Protein AF-A0A372R679-F1 (afdb_monomer)

Secondary structure (DSSP, 8-state):
------HHHHHHHHHHTTGGG-SEEEETT-TT--HHHHHHHHHHHTTT--EEEES-GGGS-HHHHHHHHHHSTT-EEE-GGGGS--

Sequence (86 aa):
MDWFYKSSSLDIFFKQCNAKRLQRLEFSNCSFFSNKHLEVVVRHCGGTLKHLYFNSYHRMCRDDVKKVREIIPNLVIGNNEFNRAC

Nearest PDB structures (foldseek):
  6o60-assembly1_C  TM=5.967E-01  e=7.806E-03  Homo sapiens
  6efn-assembly1_A-2  TM=5.929E-01  e=3.665E-01  Bacillus subtilis subsp. subtilis str. 168
  4mo5-assembly2_C  TM=5.855E-01  e=9.136E-01  Pseudomonas aeruginosa
  4mo4-assembly2_C  TM=5.862E-01  e=1.351E+00  Pseudomonas aeruginosa
  2qpo-assembly1_D  TM=4.341E-01  e=1.754E+00  Thermotoga maritima

pLDDT: mean 82.16, std 16.17, range [29.02, 95.31]

Radius of gyration: 12.72 Å; Cα contacts (8 Å, |Δi|>4): 108; chains: 1; bounding box: 23×32×29 Å

Mean predicted aligned error: 6.16 Å

Structure (mmCIF, N/CA/C/O backbone):
data_AF-A0A372R679-F1
#
_entry.id   AF-A0A372R679-F1
#
loop_
_atom_site.group_PDB
_atom_site.id
_atom_site.type_symbol
_atom_site.label_atom_id
_atom_site.label_alt_id
_atom_site.label_comp_id
_atom_site.label_asym_id
_atom_site.label_entity_id
_atom_site.label_seq_id
_atom_site.pdbx_PDB_ins_code
_atom_site.Cartn_x
_atom_site.Cartn_y
_atom_site.Cartn_z
_atom_site.occupancy
_atom_site.B_iso_or_equiv
_atom_site.auth_seq_id
_atom_site.auth_comp_id
_atom_site.auth_asym_id
_atom_site.auth_atom_id
_atom_site.pdbx_PDB_model_num
ATOM 1 N N . MET A 1 1 ? 10.751 13.006 -21.493 1.00 47.22 1 MET A N 1
ATOM 2 C CA . MET A 1 1 ? 10.699 12.893 -20.021 1.00 47.22 1 MET A CA 1
ATOM 3 C C . MET A 1 1 ? 10.019 11.582 -19.704 1.00 47.22 1 MET A C 1
ATOM 5 O O . MET A 1 1 ? 8.841 11.450 -20.013 1.00 47.22 1 MET A O 1
ATOM 9 N N . ASP A 1 2 ? 10.740 10.634 -19.118 1.00 59.66 2 ASP A N 1
ATOM 10 C CA . ASP A 1 2 ? 10.130 9.393 -18.649 1.00 59.66 2 ASP A CA 1
ATOM 11 C C . ASP A 1 2 ? 9.424 9.678 -17.324 1.00 59.66 2 ASP A C 1
ATOM 13 O O . ASP A 1 2 ? 10.054 9.918 -16.288 1.00 59.66 2 ASP A O 1
ATOM 17 N N . TRP A 1 3 ? 8.095 9.752 -17.364 1.00 63.75 3 TRP A N 1
ATOM 18 C CA . TRP A 1 3 ? 7.304 9.926 -16.156 1.00 63.75 3 TRP A CA 1
ATOM 19 C C . TRP A 1 3 ? 7.198 8.582 -15.436 1.00 63.75 3 TRP A C 1
ATOM 21 O O . TRP A 1 3 ? 6.524 7.661 -15.892 1.00 63.75 3 TRP A O 1
ATOM 31 N N . PHE A 1 4 ? 7.894 8.462 -14.307 1.00 72.88 4 PHE A N 1
ATOM 32 C CA . PHE A 1 4 ? 7.831 7.277 -13.458 1.00 72.88 4 PHE A CA 1
ATOM 33 C C . PHE A 1 4 ? 6.803 7.467 -12.350 1.00 72.88 4 PHE A C 1
ATOM 35 O O . PHE A 1 4 ? 6.873 8.433 -11.585 1.00 72.88 4 PHE A O 1
ATOM 42 N N . TYR A 1 5 ? 5.905 6.496 -12.204 1.00 82.38 5 TYR A N 1
ATOM 43 C CA . TYR A 1 5 ? 5.036 6.411 -11.040 1.00 82.38 5 TYR A CA 1
ATOM 44 C C . TYR A 1 5 ? 5.867 6.005 -9.813 1.00 82.38 5 TYR A C 1
ATOM 46 O O . TYR A 1 5 ? 6.306 4.861 -9.694 1.00 82.38 5 TYR A O 1
ATOM 54 N N . LYS A 1 6 ? 6.168 6.984 -8.951 1.00 90.31 6 LYS A N 1
ATOM 55 C CA . LYS A 1 6 ? 6.966 6.811 -7.729 1.00 90.31 6 LYS A CA 1
ATOM 56 C C . LYS A 1 6 ? 6.053 6.696 -6.510 1.00 90.31 6 LYS A C 1
ATOM 58 O O . LYS A 1 6 ? 5.039 7.386 -6.415 1.00 90.31 6 LYS A O 1
ATOM 63 N N . SER A 1 7 ? 6.489 5.938 -5.504 1.00 92.31 7 SER A N 1
ATOM 64 C CA . SER A 1 7 ? 5.747 5.790 -4.245 1.00 92.31 7 SER A CA 1
ATOM 65 C C . SER A 1 7 ? 5.590 7.112 -3.486 1.00 92.31 7 SER A C 1
ATOM 67 O O . SER A 1 7 ? 4.577 7.318 -2.825 1.00 92.31 7 SER A O 1
ATOM 69 N N . SER A 1 8 ? 6.538 8.044 -3.624 1.00 94.00 8 SER A N 1
ATOM 70 C CA . SER A 1 8 ? 6.427 9.394 -3.059 1.00 94.00 8 SER A CA 1
ATOM 71 C C . SER A 1 8 ? 5.290 10.205 -3.685 1.00 94.00 8 SER A C 1
ATOM 73 O O . SER A 1 8 ? 4.599 10.933 -2.978 1.00 94.00 8 SER A O 1
ATOM 75 N N . SER A 1 9 ? 5.052 10.055 -4.990 1.00 92.38 9 SER A N 1
ATOM 76 C CA . SER A 1 9 ? 3.929 10.705 -5.669 1.00 92.38 9 SER A CA 1
ATOM 77 C C . SER A 1 9 ? 2.590 10.162 -5.164 1.00 92.38 9 SER A C 1
ATOM 79 O O . SER A 1 9 ? 1.666 10.938 -4.934 1.00 92.38 9 SER A O 1
ATOM 81 N N . LEU A 1 10 ? 2.502 8.850 -4.913 1.00 93.12 10 LEU A N 1
ATOM 82 C CA . LEU A 1 10 ? 1.328 8.232 -4.290 1.00 93.12 10 LEU A CA 1
ATOM 83 C C . LEU A 1 10 ? 1.104 8.721 -2.850 1.00 93.12 10 LEU A C 1
ATOM 85 O O . LEU A 1 10 ? -0.028 9.009 -2.469 1.00 93.12 10 LEU A O 1
ATOM 89 N N . ASP A 1 11 ? 2.172 8.859 -2.061 1.00 95.31 11 ASP A N 1
ATOM 90 C CA . ASP A 1 11 ? 2.098 9.368 -0.684 1.00 95.31 11 ASP A CA 1
ATOM 91 C C . ASP A 1 11 ? 1.552 10.804 -0.641 1.00 95.31 11 ASP A C 1
ATOM 93 O O . ASP A 1 11 ? 0.676 11.109 0.169 1.00 95.31 11 AS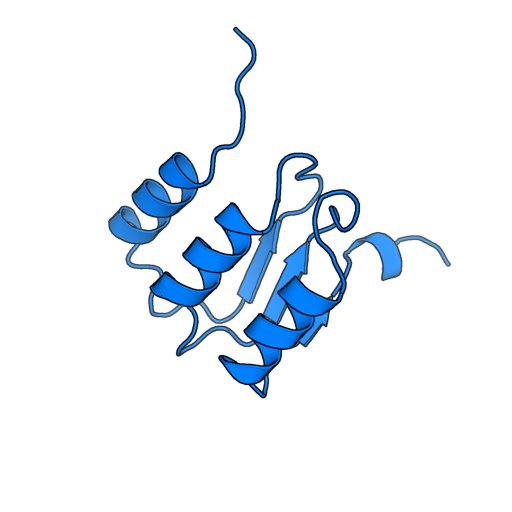P A O 1
ATOM 97 N N . ILE A 1 12 ? 2.015 11.674 -1.548 1.00 94.69 12 ILE A N 1
ATOM 98 C CA . ILE A 1 12 ? 1.500 13.045 -1.693 1.00 94.69 12 ILE A CA 1
ATOM 99 C C . ILE A 1 12 ? 0.013 13.023 -2.058 1.00 94.69 12 ILE A C 1
ATOM 101 O O . ILE A 1 12 ? -0.786 13.701 -1.410 1.00 94.69 12 ILE A O 1
ATOM 105 N N . PHE A 1 13 ? -0.367 12.212 -3.047 1.00 93.19 13 PHE A N 1
ATOM 106 C CA . PHE A 1 13 ? -1.754 12.091 -3.489 1.00 93.19 13 PHE A CA 1
ATOM 107 C C . PHE A 1 13 ? -2.689 11.635 -2.354 1.00 93.19 13 PHE A C 1
ATOM 109 O O . PHE A 1 13 ? -3.711 12.269 -2.094 1.00 93.19 13 PHE A O 1
ATOM 116 N N . PHE A 1 14 ? -2.324 10.590 -1.605 1.00 94.94 14 PHE A N 1
ATOM 117 C CA . PHE A 1 14 ? -3.144 10.100 -0.490 1.00 94.94 14 PHE A CA 1
ATOM 118 C C . PHE A 1 14 ? -3.281 11.095 0.662 1.00 94.94 14 PHE A C 1
ATOM 120 O O . PHE A 1 14 ? -4.352 11.158 1.275 1.00 94.94 14 PHE A O 1
ATOM 127 N N . LYS A 1 15 ? -2.247 11.904 0.925 1.00 92.88 15 LYS A N 1
ATOM 128 C CA . LYS A 1 15 ? -2.332 13.013 1.886 1.00 92.88 15 LYS A CA 1
ATOM 129 C C . LYS A 1 15 ? -3.338 14.067 1.430 1.00 92.88 15 LYS A C 1
ATOM 131 O O . LYS A 1 15 ? -4.173 14.480 2.229 1.00 92.88 15 LYS A O 1
ATOM 136 N N . GLN A 1 16 ? -3.287 14.465 0.159 1.00 93.69 16 GLN A N 1
ATOM 137 C CA . GLN A 1 16 ? -4.178 15.487 -0.402 1.00 93.69 16 GLN A CA 1
ATOM 138 C C . GLN A 1 16 ? -5.640 15.030 -0.448 1.00 93.69 16 GLN A C 1
ATOM 140 O O . GLN A 1 16 ? -6.537 15.807 -0.136 1.00 93.69 16 GLN A O 1
ATOM 145 N N . CYS A 1 17 ? -5.888 13.763 -0.779 1.00 89.06 17 CYS A N 1
ATOM 146 C CA . CYS A 1 17 ? -7.244 13.223 -0.891 1.00 89.06 17 CYS A CA 1
ATOM 147 C C . CYS A 1 17 ? -7.815 12.670 0.427 1.00 89.06 17 CYS A C 1
ATOM 149 O O . CYS A 1 17 ? -8.917 12.126 0.419 1.00 89.06 17 CYS A O 1
ATOM 151 N N . ASN A 1 18 ? -7.084 12.768 1.547 1.00 86.06 18 ASN A N 1
ATOM 152 C CA . ASN A 1 18 ? -7.451 12.170 2.837 1.00 86.06 18 ASN A CA 1
ATOM 153 C C . ASN A 1 18 ? -7.914 10.704 2.696 1.00 86.06 18 ASN A C 1
ATOM 155 O O . ASN A 1 18 ? -9.012 10.321 3.111 1.00 86.06 18 ASN A O 1
ATOM 159 N N . ALA A 1 19 ? -7.055 9.870 2.104 1.00 8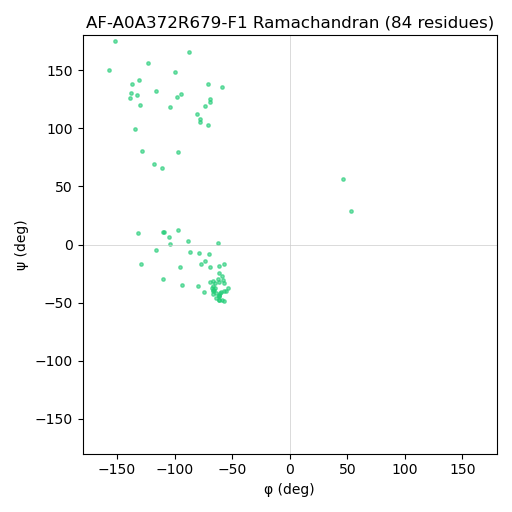8.19 19 ALA A N 1
ATOM 160 C CA . ALA A 1 19 ? -7.355 8.494 1.692 1.00 88.19 19 ALA A CA 1
ATOM 161 C C . ALA A 1 19 ? -7.730 7.516 2.832 1.00 88.19 19 ALA A C 1
ATOM 163 O O . ALA A 1 19 ? -8.040 6.354 2.578 1.00 88.19 19 ALA A O 1
ATOM 164 N N . LYS A 1 20 ? -7.782 7.979 4.087 1.00 87.50 20 LYS A N 1
ATOM 165 C CA . LYS A 1 20 ? -8.067 7.183 5.292 1.00 87.50 20 LYS A CA 1
ATOM 166 C C . LYS A 1 20 ? -9.404 6.439 5.269 1.00 87.50 20 LYS A C 1
ATOM 168 O O . LYS A 1 20 ? -9.605 5.540 6.079 1.00 87.50 20 LYS A O 1
ATOM 173 N N . ARG A 1 21 ? -10.336 6.812 4.385 1.00 90.06 21 ARG A N 1
ATOM 174 C CA . ARG A 1 21 ? -11.668 6.189 4.257 1.00 90.06 21 ARG A CA 1
ATOM 175 C C . ARG A 1 21 ? -11.800 5.249 3.056 1.00 90.06 21 ARG A C 1
ATOM 177 O O . ARG A 1 21 ? -12.890 4.721 2.833 1.00 90.06 21 ARG A O 1
ATOM 184 N N . LEU A 1 22 ? -10.741 5.065 2.266 1.00 91.75 22 LEU A N 1
ATOM 185 C CA . LEU A 1 22 ? -10.805 4.240 1.065 1.00 91.75 22 LEU A CA 1
ATOM 186 C C . LEU A 1 22 ? -10.958 2.764 1.423 1.00 91.75 22 LEU A C 1
ATOM 188 O O . LEU A 1 22 ? -10.113 2.172 2.083 1.00 91.75 22 LEU A O 1
ATOM 192 N N . GLN A 1 23 ? -12.031 2.156 0.921 1.00 94.31 23 GLN A N 1
ATOM 193 C CA . GLN A 1 23 ? -12.292 0.724 1.096 1.00 94.31 23 GLN A CA 1
ATOM 194 C C . GLN A 1 23 ? -11.804 -0.117 -0.087 1.00 94.31 23 GLN A C 1
ATOM 196 O O . GLN A 1 23 ? -11.619 -1.326 0.052 1.00 94.31 23 GLN A O 1
ATOM 201 N N . ARG A 1 24 ? -11.592 0.505 -1.251 1.00 93.44 24 ARG A N 1
ATOM 202 C CA . ARG A 1 24 ? -11.152 -0.153 -2.481 1.00 93.44 24 ARG A CA 1
ATOM 203 C C . ARG A 1 24 ? -10.095 0.698 -3.174 1.00 93.44 24 ARG A C 1
ATOM 205 O O . ARG A 1 24 ? -10.311 1.891 -3.371 1.00 93.44 24 ARG A O 1
ATOM 212 N N . LEU A 1 25 ? -8.986 0.070 -3.548 1.00 92.38 25 LEU A N 1
ATOM 213 C CA . LEU A 1 25 ? -7.925 0.657 -4.361 1.00 92.38 25 LEU A CA 1
ATOM 214 C C . LEU A 1 25 ? -7.564 -0.280 -5.504 1.00 92.38 25 LEU A C 1
ATOM 216 O O . LEU A 1 25 ? -7.504 -1.497 -5.333 1.00 92.38 25 LEU A O 1
ATOM 220 N N . GLU A 1 26 ? -7.302 0.308 -6.662 1.00 90.62 26 GLU A N 1
ATOM 221 C CA . GLU A 1 26 ? -6.995 -0.422 -7.879 1.00 90.62 26 GLU A CA 1
ATOM 222 C C . GLU A 1 26 ? -5.863 0.270 -8.641 1.00 90.62 26 GLU A C 1
ATOM 224 O O . GLU A 1 26 ? -5.940 1.455 -8.958 1.00 90.62 26 GLU A O 1
ATOM 229 N N . PHE A 1 27 ? -4.819 -0.495 -8.942 1.00 87.31 27 PHE A N 1
ATOM 230 C CA . PHE A 1 27 ? -3.654 -0.088 -9.720 1.00 87.31 27 PHE A CA 1
ATOM 231 C C . PHE A 1 27 ? -3.565 -0.949 -10.986 1.00 87.31 27 PHE A C 1
ATOM 233 O O . PHE A 1 27 ? -2.681 -1.798 -11.140 1.00 87.31 27 PHE A O 1
ATOM 240 N N . SER A 1 28 ? -4.517 -0.738 -11.894 1.00 79.88 28 SER A N 1
ATOM 241 C CA . SER A 1 28 ? -4.566 -1.393 -13.205 1.00 79.88 28 SER A CA 1
ATOM 242 C C . SER A 1 28 ? -3.477 -0.866 -14.139 1.00 79.88 28 SER A C 1
ATOM 244 O O . SER A 1 28 ? -3.219 0.335 -14.184 1.00 79.88 28 SER A O 1
ATOM 246 N N . ASN A 1 29 ? -2.828 -1.767 -14.885 1.00 76.44 29 ASN A N 1
ATOM 247 C CA . ASN A 1 29 ? -1.748 -1.452 -15.835 1.00 76.44 29 ASN A CA 1
ATOM 248 C C . ASN A 1 29 ? -0.590 -0.625 -15.239 1.00 76.44 29 ASN A C 1
ATOM 250 O O . ASN A 1 29 ? 0.088 0.125 -15.939 1.00 76.44 29 ASN A O 1
ATOM 254 N N . CYS A 1 30 ? -0.335 -0.772 -13.936 1.00 79.50 30 CYS A N 1
ATOM 255 C CA . CYS A 1 30 ? 0.720 -0.045 -13.240 1.00 79.50 30 CYS A CA 1
ATOM 256 C C . CYS A 1 30 ? 1.992 -0.901 -13.114 1.00 79.50 30 CYS A C 1
ATOM 258 O O . CYS A 1 30 ? 2.276 -1.474 -12.062 1.00 79.50 30 CYS A O 1
ATOM 260 N N . SER A 1 31 ? 2.782 -0.990 -14.188 1.00 78.12 31 SER A N 1
ATOM 261 C CA . SER A 1 31 ? 4.004 -1.820 -14.240 1.00 78.12 31 SER A CA 1
ATOM 262 C C . SER A 1 31 ? 5.075 -1.419 -13.213 1.00 78.12 31 SER A C 1
ATOM 264 O O . SER A 1 31 ? 5.889 -2.245 -12.797 1.00 78.12 31 SER A O 1
ATOM 266 N N . PHE A 1 32 ? 5.059 -0.163 -12.761 1.00 81.88 32 PHE A N 1
ATOM 267 C CA . PHE A 1 32 ? 5.987 0.372 -11.762 1.00 81.88 32 PHE A CA 1
ATOM 268 C C . PHE A 1 32 ? 5.543 0.152 -10.311 1.00 81.88 32 PHE A C 1
ATOM 270 O O . PHE A 1 32 ? 6.333 0.431 -9.404 1.00 81.88 32 PHE A O 1
ATOM 277 N N . PHE A 1 33 ? 4.328 -0.365 -10.081 1.00 85.56 33 PHE A N 1
ATOM 278 C CA . PHE A 1 33 ? 3.859 -0.696 -8.738 1.00 85.56 33 PHE A CA 1
ATOM 279 C C . PHE A 1 33 ? 4.797 -1.724 -8.092 1.00 85.56 33 PHE A C 1
ATOM 281 O O . PHE A 1 33 ? 5.250 -2.669 -8.735 1.00 85.56 33 PHE A O 1
ATOM 288 N N . SER A 1 34 ? 5.144 -1.498 -6.829 1.00 87.38 34 SER A N 1
ATOM 289 C CA . SER A 1 34 ? 6.173 -2.253 -6.109 1.00 87.38 34 SER A CA 1
ATOM 290 C C . SER A 1 34 ? 5.876 -2.279 -4.614 1.00 87.38 34 SER A C 1
ATOM 292 O O . SER A 1 34 ? 4.974 -1.580 -4.145 1.00 87.38 34 SER A O 1
ATOM 294 N N . ASN A 1 35 ? 6.681 -3.010 -3.842 1.00 88.12 35 ASN A N 1
ATOM 295 C CA . ASN A 1 35 ? 6.557 -3.070 -2.385 1.00 88.12 35 ASN A CA 1
ATOM 296 C C . ASN A 1 35 ? 6.557 -1.677 -1.717 1.00 88.12 35 ASN A C 1
ATOM 298 O O . ASN A 1 35 ? 5.755 -1.422 -0.826 1.00 88.12 35 ASN A O 1
ATOM 302 N N . LYS A 1 36 ? 7.349 -0.720 -2.221 1.00 91.31 36 LYS A N 1
ATOM 303 C CA . LYS A 1 36 ? 7.350 0.671 -1.728 1.00 91.31 36 LYS A CA 1
ATOM 304 C C . LYS A 1 36 ? 6.002 1.378 -1.904 1.00 91.31 36 LYS A C 1
ATOM 306 O O . LYS A 1 36 ? 5.663 2.252 -1.115 1.00 91.31 36 LYS A O 1
ATOM 311 N N . HIS A 1 37 ? 5.247 1.052 -2.952 1.00 92.06 37 HIS A N 1
ATOM 312 C CA . HIS A 1 37 ? 3.899 1.595 -3.151 1.00 92.06 37 HIS A CA 1
ATOM 313 C C . HIS A 1 37 ? 2.907 0.934 -2.198 1.00 92.06 37 HIS A C 1
ATOM 315 O O . HIS A 1 37 ? 2.068 1.607 -1.603 1.00 92.06 37 HIS A O 1
ATOM 321 N N . LEU A 1 38 ? 3.049 -0.375 -2.012 1.00 91.00 38 LEU A N 1
ATOM 322 C CA . LEU A 1 38 ? 2.235 -1.144 -1.087 1.00 91.00 38 LEU A CA 1
ATOM 323 C C . LEU A 1 38 ? 2.377 -0.645 0.362 1.00 91.00 38 LEU A C 1
ATOM 325 O O . LEU A 1 38 ? 1.373 -0.469 1.044 1.00 91.00 38 LEU A O 1
ATOM 329 N N . GLU A 1 39 ? 3.592 -0.324 0.810 1.00 93.25 39 GLU A N 1
ATOM 330 C CA . GLU A 1 39 ? 3.831 0.288 2.126 1.00 93.25 39 GLU A CA 1
ATOM 331 C C . GLU A 1 39 ? 3.070 1.610 2.306 1.00 93.25 39 GLU A C 1
ATOM 333 O O . GLU A 1 39 ? 2.508 1.874 3.371 1.00 93.25 39 GLU A O 1
ATOM 338 N N . VAL A 1 40 ? 3.012 2.440 1.260 1.00 95.19 40 VAL A N 1
ATOM 339 C CA . VAL A 1 40 ? 2.245 3.695 1.271 1.00 95.19 40 VAL A CA 1
ATOM 340 C C . VAL A 1 40 ? 0.744 3.408 1.363 1.00 95.19 40 VAL A C 1
ATOM 342 O O . VAL A 1 40 ? 0.051 4.047 2.156 1.00 95.19 40 VAL A O 1
ATOM 345 N N . VAL A 1 41 ? 0.239 2.422 0.616 1.00 93.81 41 VAL A N 1
ATOM 346 C CA . VAL A 1 41 ? -1.165 1.981 0.699 1.00 93.81 41 VAL A CA 1
ATOM 347 C C . VAL A 1 41 ? -1.521 1.547 2.118 1.00 93.81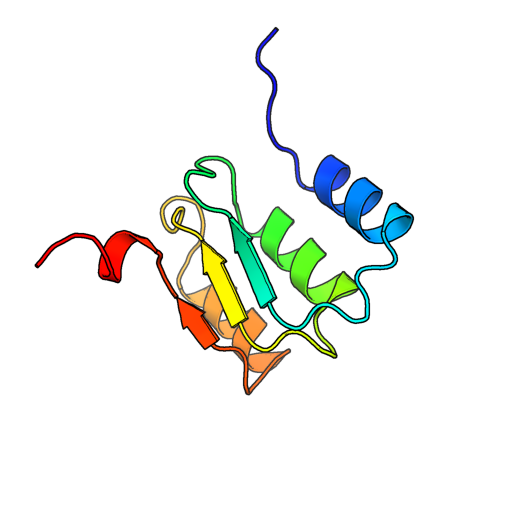 41 VAL A C 1
ATOM 349 O O . VAL A 1 41 ? -2.510 2.029 2.668 1.00 93.81 41 VAL A O 1
ATOM 352 N N . VAL A 1 42 ? -0.699 0.702 2.738 1.00 93.56 42 VAL A N 1
ATOM 353 C CA . VAL A 1 42 ? -0.919 0.234 4.113 1.00 93.56 42 VAL A CA 1
ATOM 354 C C . VAL A 1 42 ? -0.901 1.396 5.103 1.00 93.56 42 VAL A C 1
ATOM 356 O O . VAL A 1 42 ? -1.795 1.499 5.939 1.00 93.56 42 VAL A O 1
ATOM 359 N N . ARG A 1 43 ? 0.061 2.318 4.979 1.00 94.81 43 ARG A N 1
ATOM 360 C CA . ARG A 1 43 ? 0.187 3.478 5.874 1.00 94.81 43 ARG A CA 1
ATOM 361 C C . ARG A 1 43 ? -1.051 4.375 5.868 1.00 94.81 43 ARG A C 1
ATOM 363 O O . ARG A 1 43 ? -1.440 4.876 6.918 1.00 94.81 43 ARG A O 1
ATOM 370 N N . HIS A 1 44 ? -1.641 4.613 4.697 1.00 94.94 44 HIS A N 1
ATOM 371 C CA . HIS A 1 44 ? -2.750 5.566 4.557 1.00 94.94 44 HIS A CA 1
ATOM 372 C C . HIS A 1 44 ? -4.126 4.926 4.653 1.00 94.94 44 HIS A C 1
ATOM 374 O O . HIS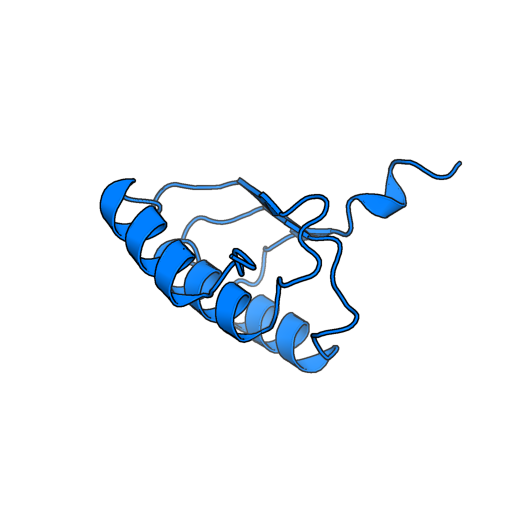 A 1 44 ? -5.048 5.551 5.172 1.00 94.94 44 HIS A O 1
ATOM 380 N N . CYS A 1 45 ? -4.270 3.701 4.154 1.00 93.00 45 CYS A N 1
ATOM 381 C CA . CYS A 1 45 ? -5.567 3.051 3.989 1.00 93.00 45 CYS A CA 1
ATOM 382 C C . CYS A 1 45 ? -5.711 1.791 4.853 1.00 93.00 45 CYS A C 1
ATOM 384 O O . CYS A 1 45 ? -6.789 1.210 4.883 1.00 93.00 45 CYS A O 1
ATOM 386 N N . GLY A 1 46 ? -4.672 1.350 5.570 1.00 91.06 46 GLY A N 1
ATOM 387 C CA . GLY A 1 46 ? -4.655 0.023 6.192 1.00 91.06 46 GLY A CA 1
ATOM 388 C C . GLY A 1 46 ? -5.775 -0.255 7.195 1.00 91.06 46 GLY A C 1
ATOM 389 O O . GLY A 1 46 ? -6.207 -1.393 7.320 1.00 91.06 46 GLY A O 1
ATOM 390 N N . GLY A 1 47 ? -6.311 0.778 7.850 1.00 91.25 47 GLY A N 1
ATOM 391 C CA . GLY A 1 47 ? -7.438 0.625 8.775 1.00 91.25 47 GLY A CA 1
ATOM 392 C C . GLY A 1 47 ? -8.809 0.449 8.110 1.00 91.25 47 GLY A C 1
ATOM 393 O O . GLY A 1 47 ? -9.754 0.039 8.778 1.00 91.25 47 GLY A O 1
ATOM 394 N N . THR A 1 48 ? -8.959 0.781 6.824 1.00 92.88 48 THR A N 1
ATOM 395 C CA . THR A 1 48 ? -10.268 0.808 6.138 1.00 92.88 48 THR A CA 1
ATOM 396 C C . THR A 1 48 ? -10.298 0.047 4.820 1.00 92.8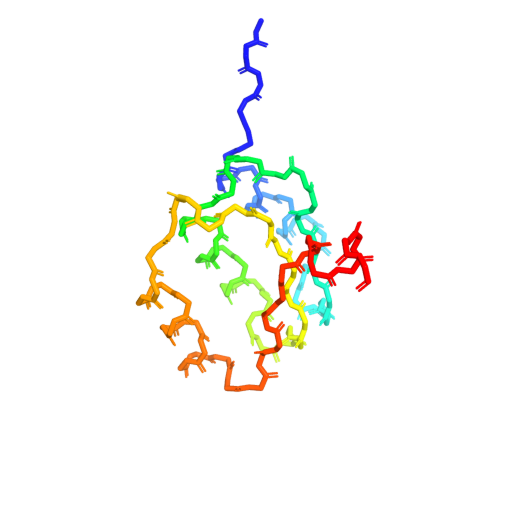8 48 THR A C 1
ATOM 398 O O . THR A 1 48 ? -11.384 -0.287 4.334 1.00 92.88 48 THR A O 1
ATOM 401 N N . LEU A 1 49 ? -9.132 -0.255 4.253 1.00 94.50 49 LEU A N 1
ATOM 402 C CA . LEU A 1 49 ? -9.000 -0.923 2.973 1.00 94.50 49 LEU A CA 1
ATOM 403 C C . LEU A 1 49 ? -9.455 -2.380 3.067 1.00 94.50 49 LEU A C 1
ATOM 405 O O . LEU A 1 49 ? -8.950 -3.158 3.870 1.00 94.50 49 LEU A O 1
ATOM 409 N N . LYS A 1 50 ? -10.397 -2.751 2.200 1.00 94.56 50 LYS A N 1
ATOM 410 C CA . LYS A 1 50 ? -10.953 -4.108 2.094 1.00 94.56 50 LYS A CA 1
ATOM 411 C C . LYS A 1 50 ? -10.530 -4.804 0.810 1.00 94.56 50 LYS A C 1
ATOM 413 O O . LYS A 1 50 ? -10.400 -6.022 0.788 1.00 94.56 50 LYS A O 1
ATOM 418 N N . HIS A 1 51 ? -10.304 -4.033 -0.251 1.00 94.06 51 HIS A N 1
ATOM 419 C CA . HIS A 1 51 ? -9.933 -4.559 -1.557 1.00 94.06 51 HIS A CA 1
ATOM 420 C C . HIS A 1 51 ? -8.753 -3.792 -2.139 1.00 94.06 51 HIS A C 1
ATOM 422 O O . HIS A 1 51 ? -8.800 -2.564 -2.248 1.00 94.06 51 HIS A O 1
ATOM 428 N N . LEU A 1 52 ? -7.731 -4.527 -2.556 1.00 91.56 52 LEU A N 1
ATOM 429 C CA . LEU A 1 52 ? -6.575 -3.996 -3.254 1.00 91.56 52 LEU A CA 1
ATOM 430 C C . LEU A 1 52 ? -6.321 -4.820 -4.516 1.00 91.56 52 LEU A C 1
ATOM 432 O O . LEU A 1 52 ? -6.056 -6.017 -4.438 1.00 91.56 52 LEU A O 1
ATOM 436 N N . TYR A 1 53 ? -6.366 -4.166 -5.670 1.00 89.25 53 TYR A N 1
ATOM 437 C CA . TYR A 1 53 ? -6.100 -4.798 -6.958 1.00 89.25 53 TYR A CA 1
ATOM 438 C C . TYR A 1 53 ? -4.859 -4.190 -7.604 1.00 89.25 53 TYR A C 1
ATOM 440 O O . TYR A 1 53 ? -4.724 -2.967 -7.646 1.00 89.25 53 TYR A O 1
ATOM 448 N N . PHE A 1 54 ? -3.945 -5.023 -8.097 1.00 84.56 54 PHE A N 1
ATOM 449 C CA . PHE A 1 54 ? -2.784 -4.582 -8.875 1.00 84.56 54 PHE A CA 1
ATOM 450 C C . PHE A 1 54 ? -2.249 -5.720 -9.750 1.00 84.56 54 PHE A C 1
ATOM 452 O O . PHE A 1 54 ? -2.320 -6.887 -9.373 1.00 84.56 54 PHE A O 1
ATOM 459 N N . ASN A 1 55 ? -1.659 -5.370 -10.898 1.00 74.00 55 ASN A N 1
ATOM 460 C CA . ASN A 1 55 ? -1.224 -6.357 -11.903 1.00 74.00 55 ASN A CA 1
ATOM 461 C C . ASN A 1 55 ? 0.299 -6.578 -11.940 1.00 74.00 55 ASN A C 1
ATOM 463 O O . ASN A 1 55 ? 0.799 -7.288 -1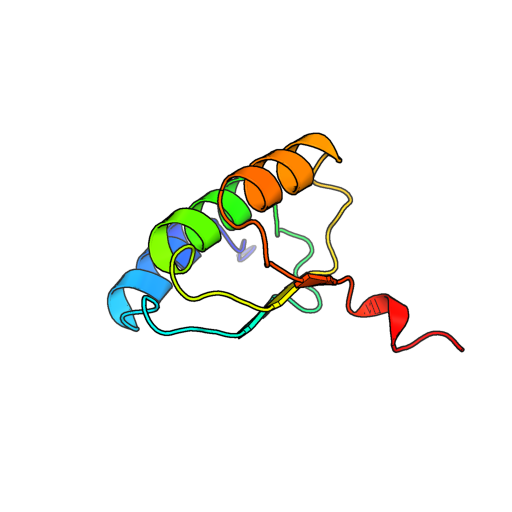2.802 1.00 74.00 55 ASN A O 1
ATOM 467 N N . SER A 1 56 ? 1.069 -5.986 -11.018 1.00 65.19 56 SER A N 1
ATOM 468 C CA . SER A 1 56 ? 2.541 -6.003 -11.082 1.00 65.19 56 SER A CA 1
ATOM 469 C C . SER A 1 56 ? 3.187 -6.845 -9.978 1.00 65.19 56 SER A C 1
ATOM 471 O O . SER A 1 56 ? 3.905 -6.340 -9.115 1.00 65.19 56 SER A O 1
ATOM 473 N N . TYR A 1 57 ? 2.959 -8.162 -10.009 1.00 64.94 57 TYR A N 1
ATOM 474 C CA . TYR A 1 57 ? 3.646 -9.094 -9.101 1.00 64.94 57 TYR A CA 1
ATOM 475 C C . TYR A 1 57 ? 5.139 -9.245 -9.417 1.00 64.94 57 TYR A C 1
ATOM 477 O O . TYR A 1 57 ? 5.905 -9.630 -8.545 1.00 64.94 57 TYR A O 1
ATOM 485 N N . HIS A 1 58 ? 5.596 -8.897 -10.624 1.00 64.69 58 HIS A N 1
ATOM 486 C CA . HIS A 1 58 ? 7.006 -9.055 -11.009 1.00 64.69 58 HIS A CA 1
ATOM 487 C C . HIS A 1 58 ? 7.986 -8.237 -10.152 1.00 64.69 58 HIS A C 1
ATOM 489 O O . HIS A 1 58 ? 9.178 -8.527 -10.140 1.00 64.69 58 HIS A O 1
ATOM 495 N N . ARG A 1 59 ? 7.500 -7.211 -9.440 1.00 67.38 59 ARG A N 1
ATOM 496 C CA . ARG A 1 59 ? 8.312 -6.332 -8.582 1.00 67.38 59 ARG A CA 1
ATOM 497 C C . ARG A 1 59 ? 8.068 -6.539 -7.086 1.00 67.38 59 ARG A C 1
ATOM 499 O O . ARG A 1 59 ? 8.502 -5.711 -6.286 1.00 67.38 59 ARG A O 1
ATOM 506 N N . MET A 1 60 ? 7.350 -7.597 -6.715 1.00 74.38 60 MET A N 1
ATOM 507 C CA . MET A 1 60 ? 7.007 -7.923 -5.332 1.00 74.38 60 MET A CA 1
ATOM 508 C C . MET A 1 60 ? 7.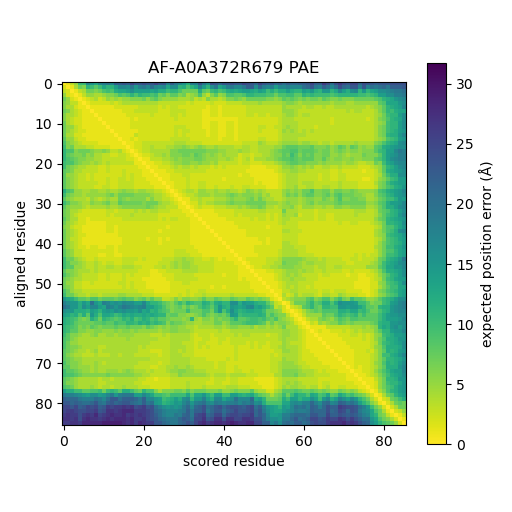178 -9.417 -5.085 1.00 74.38 60 MET A C 1
ATOM 510 O O . MET A 1 60 ? 6.778 -10.239 -5.907 1.00 74.38 60 MET A O 1
ATOM 514 N N . CYS A 1 61 ? 7.736 -9.792 -3.938 1.00 71.44 61 CYS A N 1
ATOM 515 C CA . CYS A 1 61 ? 7.772 -11.200 -3.556 1.00 71.44 61 CYS A CA 1
ATOM 516 C C . CYS A 1 61 ? 6.492 -11.591 -2.800 1.00 71.44 61 CYS A C 1
ATOM 518 O O . CYS A 1 61 ? 5.720 -10.747 -2.334 1.00 71.44 61 CYS A O 1
ATOM 520 N N . ARG A 1 62 ? 6.252 -12.901 -2.657 1.00 77.12 62 ARG A N 1
ATOM 521 C CA . ARG A 1 62 ? 5.104 -13.413 -1.885 1.00 77.12 62 ARG A CA 1
ATOM 522 C C . ARG A 1 62 ? 5.123 -12.930 -0.430 1.00 77.12 62 ARG A C 1
ATOM 524 O O . ARG A 1 62 ? 4.054 -12.722 0.143 1.00 77.12 62 ARG A O 1
ATOM 531 N N . ASP A 1 63 ? 6.306 -12.702 0.138 1.00 85.25 63 ASP A N 1
ATOM 532 C CA . ASP A 1 63 ? 6.450 -12.236 1.519 1.00 85.25 63 ASP A CA 1
ATOM 533 C C . ASP A 1 63 ? 5.966 -10.796 1.709 1.00 85.25 63 ASP A C 1
ATOM 535 O O . ASP A 1 63 ? 5.402 -10.486 2.756 1.00 85.25 63 ASP A O 1
ATOM 539 N N . ASP A 1 64 ? 6.103 -9.927 0.702 1.00 84.50 64 ASP A N 1
ATOM 540 C CA . ASP A 1 64 ? 5.570 -8.559 0.765 1.00 84.50 64 ASP A CA 1
ATOM 541 C C . ASP A 1 64 ? 4.043 -8.582 0.919 1.00 84.50 64 ASP A C 1
ATOM 543 O O . ASP A 1 64 ? 3.472 -7.895 1.764 1.00 84.50 64 ASP A O 1
ATOM 547 N N . VAL A 1 65 ? 3.374 -9.438 0.142 1.00 83.31 65 VAL A N 1
ATOM 548 C CA . VAL A 1 65 ? 1.917 -9.629 0.203 1.00 83.31 65 VAL A CA 1
ATOM 549 C C . VAL A 1 65 ? 1.503 -10.253 1.536 1.00 83.31 65 VAL A C 1
ATOM 551 O O . VAL A 1 65 ? 0.493 -9.852 2.117 1.00 83.31 65 VAL A O 1
ATOM 554 N N . LYS A 1 66 ? 2.285 -11.214 2.041 1.00 86.81 66 LYS A N 1
ATOM 555 C CA . LYS A 1 66 ? 2.035 -11.857 3.334 1.00 86.81 66 LYS A CA 1
ATOM 556 C C . LYS A 1 66 ? 2.088 -10.847 4.483 1.00 86.81 66 LYS A C 1
ATOM 558 O O . LYS A 1 66 ? 1.132 -10.782 5.249 1.00 86.81 66 LYS A O 1
ATOM 563 N N . LYS A 1 67 ? 3.123 -10.002 4.537 1.00 89.31 67 LYS A N 1
ATOM 564 C CA . LYS A 1 67 ? 3.249 -8.926 5.540 1.00 89.31 67 LYS A CA 1
ATOM 565 C C . LYS A 1 67 ? 2.042 -7.994 5.535 1.00 89.31 67 LYS A C 1
ATOM 567 O O . LYS A 1 67 ? 1.549 -7.601 6.584 1.00 89.31 67 LYS A O 1
ATOM 572 N N . VAL A 1 68 ? 1.521 -7.656 4.356 1.00 89.44 68 VAL A N 1
ATOM 573 C CA . VAL A 1 68 ? 0.324 -6.810 4.276 1.00 89.44 68 VAL A CA 1
ATOM 574 C C . VAL A 1 68 ? -0.916 -7.503 4.809 1.00 89.44 68 VAL A C 1
ATOM 576 O O . VAL A 1 68 ? -1.713 -6.854 5.476 1.00 89.44 68 VAL A O 1
ATOM 579 N N . ARG A 1 69 ? -1.075 -8.805 4.568 1.00 89.75 69 ARG A N 1
ATOM 580 C CA . ARG A 1 69 ? -2.176 -9.577 5.160 1.00 89.75 69 ARG A CA 1
ATOM 581 C C . ARG A 1 69 ? -2.044 -9.707 6.676 1.00 89.75 69 ARG A C 1
ATOM 583 O O . ARG A 1 69 ? -3.057 -9.738 7.353 1.00 89.75 69 ARG A O 1
ATOM 590 N N . GLU A 1 70 ? -0.832 -9.735 7.220 1.00 91.31 70 GLU A N 1
ATOM 591 C CA . GLU A 1 70 ? -0.621 -9.698 8.676 1.00 91.31 70 GLU A CA 1
ATOM 592 C C . GLU A 1 70 ? -1.056 -8.350 9.277 1.00 91.31 70 GLU A C 1
ATOM 594 O O . GLU A 1 70 ? -1.624 -8.315 10.366 1.00 91.31 70 GLU A O 1
ATOM 599 N N . ILE A 1 71 ? -0.854 -7.244 8.549 1.00 91.88 71 ILE A N 1
ATOM 600 C CA . ILE A 1 71 ? -1.269 -5.897 8.978 1.00 91.88 71 ILE A CA 1
ATOM 601 C C . ILE A 1 71 ? -2.770 -5.656 8.738 1.00 91.88 71 ILE A C 1
ATOM 603 O O . ILE A 1 71 ? -3.423 -4.975 9.527 1.00 91.88 71 ILE A O 1
ATOM 607 N N . ILE A 1 72 ? -3.322 -6.201 7.651 1.00 92.44 72 ILE A N 1
ATOM 608 C CA . ILE A 1 72 ? -4.716 -6.028 7.225 1.00 92.44 72 ILE A CA 1
ATOM 609 C C . ILE A 1 72 ? -5.329 -7.421 6.972 1.00 92.44 72 ILE A C 1
ATOM 611 O O . ILE A 1 72 ? -5.422 -7.858 5.820 1.00 92.44 72 ILE A O 1
ATOM 615 N N . PRO A 1 73 ? -5.770 -8.134 8.030 1.00 88.31 73 PRO A N 1
ATOM 616 C CA . PRO A 1 73 ? -6.158 -9.551 7.959 1.00 88.31 73 PRO A CA 1
ATOM 617 C C . PRO A 1 73 ? -7.263 -9.871 6.953 1.00 88.31 73 PRO A C 1
ATOM 619 O O . PRO A 1 73 ? -7.255 -10.925 6.325 1.00 88.31 73 PRO A O 1
ATOM 622 N N . ASN A 1 74 ? -8.199 -8.938 6.768 1.00 88.88 74 ASN A N 1
ATOM 623 C CA . ASN A 1 74 ? -9.365 -9.114 5.902 1.00 88.88 74 ASN A CA 1
ATOM 624 C C . ASN A 1 74 ? -9.176 -8.505 4.502 1.00 88.88 74 ASN A C 1
ATOM 626 O O . ASN A 1 74 ? -10.153 -8.335 3.771 1.00 88.88 74 ASN A O 1
ATOM 630 N N . LEU A 1 75 ? -7.947 -8.131 4.128 1.00 91.88 75 LEU A N 1
ATOM 631 C CA . LEU A 1 75 ? -7.682 -7.526 2.828 1.00 91.88 75 LEU A CA 1
ATOM 632 C C . LEU A 1 75 ? -7.764 -8.565 1.708 1.00 91.88 75 LEU A C 1
ATOM 634 O O . LEU A 1 75 ? -6.949 -9.488 1.614 1.00 91.88 75 LEU A O 1
ATOM 638 N N . VAL A 1 76 ? -8.693 -8.345 0.784 1.00 91.00 76 VAL A N 1
ATOM 639 C CA . VAL A 1 76 ? -8.745 -9.073 -0.480 1.00 91.00 76 VAL A CA 1
ATOM 640 C C . VAL A 1 76 ? -7.733 -8.448 -1.435 1.00 91.00 76 VAL A C 1
ATOM 642 O O . VAL A 1 76 ? -7.905 -7.308 -1.868 1.00 91.00 76 VAL A O 1
ATOM 645 N N . ILE A 1 77 ? -6.680 -9.200 -1.762 1.00 87.19 77 ILE A N 1
ATOM 646 C CA . ILE A 1 77 ? -5.694 -8.820 -2.780 1.00 87.19 77 ILE A CA 1
ATOM 647 C C . ILE A 1 77 ? -5.959 -9.640 -4.039 1.00 87.19 77 ILE A C 1
ATOM 649 O O . ILE A 1 77 ? -5.868 -10.868 -3.984 1.00 87.19 77 ILE A O 1
ATOM 653 N N . GLY A 1 78 ? -6.278 -8.967 -5.144 1.00 79.19 78 GLY A N 1
ATOM 654 C CA . GLY A 1 78 ? -6.543 -9.594 -6.439 1.00 79.19 78 GLY A CA 1
ATOM 655 C C . GLY A 1 78 ? -5.631 -9.074 -7.551 1.00 79.19 78 GLY A C 1
ATOM 656 O O . GLY A 1 78 ? -5.137 -7.950 -7.491 1.00 79.19 78 GLY A O 1
ATOM 657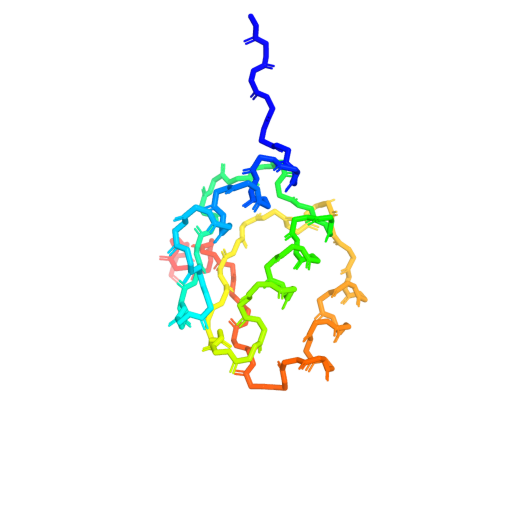 N N . ASN A 1 79 ? -5.446 -9.891 -8.588 1.00 67.56 79 ASN A N 1
ATOM 658 C CA . ASN A 1 79 ? -4.870 -9.469 -9.863 1.00 67.56 79 ASN A CA 1
ATOM 659 C C . ASN A 1 79 ? -6.026 -9.195 -10.839 1.00 67.56 79 ASN A C 1
ATOM 661 O O . ASN A 1 79 ? -6.868 -10.076 -11.028 1.00 67.56 79 ASN A O 1
ATOM 665 N N . ASN A 1 80 ? -6.082 -8.020 -11.472 1.00 52.62 80 ASN A N 1
ATOM 666 C CA . ASN A 1 80 ? -7.128 -7.732 -12.462 1.00 52.62 80 ASN A CA 1
ATOM 667 C C . ASN A 1 80 ? -6.969 -8.540 -13.758 1.00 52.62 80 ASN A C 1
ATOM 669 O O . ASN A 1 80 ? -7.883 -8.5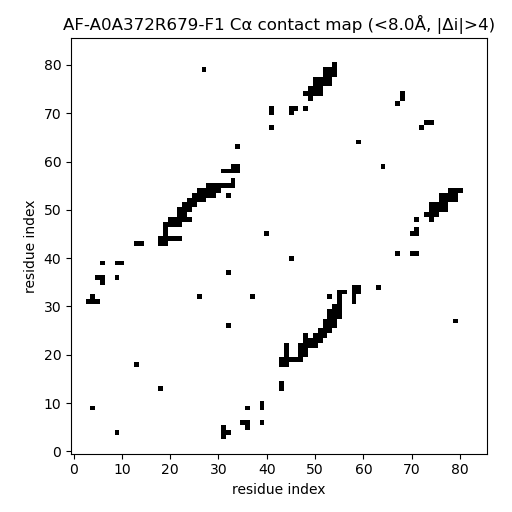47 -14.580 1.00 52.62 80 ASN A O 1
ATOM 673 N N . GLU A 1 81 ? -5.861 -9.262 -13.940 1.00 47.22 81 GLU A N 1
ATOM 674 C CA . GLU A 1 81 ? -5.704 -10.201 -15.058 1.00 47.22 81 GLU A CA 1
ATOM 675 C C . GLU A 1 81 ? -6.516 -11.495 -14.897 1.00 47.22 81 GLU A C 1
ATOM 677 O O . GLU A 1 81 ? -6.761 -12.173 -15.889 1.00 47.22 81 GLU A O 1
ATOM 682 N N . PHE A 1 82 ? -7.035 -11.807 -13.702 1.00 37.81 82 PHE A N 1
ATOM 683 C CA . PHE A 1 82 ? -7.903 -12.979 -13.507 1.00 37.81 82 PHE A CA 1
ATOM 684 C C . PHE A 1 82 ? -9.361 -12.775 -13.960 1.00 37.81 82 PHE A C 1
ATOM 686 O O . PHE A 1 82 ? -10.114 -13.737 -13.989 1.00 37.81 82 PHE A O 1
ATOM 693 N N . ASN A 1 83 ? -9.762 -11.556 -14.347 1.00 35.81 83 ASN A N 1
ATOM 694 C CA . ASN A 1 83 ? -11.118 -11.265 -14.847 1.00 35.81 83 ASN A CA 1
ATOM 695 C C . ASN A 1 83 ? -11.161 -10.946 -16.355 1.00 35.81 83 ASN A C 1
ATOM 697 O O . ASN A 1 83 ? -12.175 -10.456 -16.851 1.00 35.81 83 ASN A O 1
ATOM 701 N N . ARG A 1 84 ? -10.062 -11.164 -17.094 1.00 34.12 84 ARG A N 1
ATOM 702 C CA . ARG A 1 84 ? -9.998 -10.902 -18.547 1.00 34.12 84 ARG A CA 1
ATOM 703 C C . ARG A 1 84 ? -9.410 -12.031 -19.396 1.00 34.12 84 ARG A C 1
ATOM 705 O O . ARG A 1 84 ? -9.224 -11.830 -20.593 1.00 34.12 84 ARG A O 1
ATOM 712 N N . ALA A 1 85 ? -9.187 -13.214 -18.834 1.00 29.02 85 ALA A N 1
ATOM 713 C CA . ALA A 1 85 ? -8.825 -14.393 -19.612 1.00 29.02 85 ALA A CA 1
ATOM 714 C C . ALA A 1 85 ? -9.647 -15.607 -19.149 1.00 29.02 85 ALA A C 1
ATOM 716 O O . ALA A 1 85 ? -9.285 -16.245 -18.167 1.00 29.02 85 ALA A O 1
ATOM 717 N N . CYS A 1 86 ? -10.700 -15.890 -19.928 1.00 35.16 86 CYS A N 1
ATOM 718 C CA . CYS A 1 86 ? -11.628 -17.033 -19.883 1.00 35.16 86 CYS A CA 1
ATOM 719 C C . CYS A 1 86 ? -12.591 -17.102 -18.690 1.00 35.16 86 CYS A C 1
ATOM 721 O O . CYS A 1 86 ? -12.171 -17.491 -17.581 1.00 35.16 86 CYS A O 1
#

Solvent-accessible surface area (backbone atoms only — not comparable to full-atom values): 5026 Å² total; per-residue (Å²): 133,90,84,73,78,46,45,67,60,52,47,53,47,39,63,76,66,58,37,55,75,38,42,67,49,75,39,78,90,34,77,66,44,33,55,69,38,50,54,44,47,45,75,49,18,42,93,42,40,40,35,43,34,40,63,33,59,93,58,43,58,73,63,60,58,48,55,48,38,72,74,25,76,78,48,45,75,45,49,67,67,74,81,75,64,135

Foldseek 3Di:
DPDADDLVVVLVVCVVVQCCQDQEDEDPPRQRDALSNVVSCCVRHLVRHQEYEDAHCVRYDPVSVVVSCVSRVNHDYYYPVVVPDD